Protein 3N5A (pdb70)

Solvent-accessible surface area: 7779 Å² total; per-residue (Å²): 140,53,2,31,0,24,0,12,0,20,9,37,41,96,60,58,26,1,74,0,36,0,36,76,4,88,100,6,84,40,49,44,195,70,38,38,0,25,0,21,0,44,0,42,7,26,55,131,116,131,160,82,65,94,62,121,5,82,46,66,176,194,50,47,79,0,101,17,94,40,72,19,59,3,117,5,50,54,143,87,14,170,57,6,32,0,36,0,9,0,12,0,112,27,195,170,75,218,53,40,65,0,0,65,5,90,0,9,50,182,40,21,123,41,41,19,142,1,0,107,43,0,48,76,122,54,132,78,85,11,48,76,76,12,86,1,135,90

B-factor: mean 17.53, std 11.9, range [2.66, 82.1]

GO terms:
  GO:0000149 SNARE binding (F, IDA)
  GO:0043025 neuronal cell body (C, IDA)
  GO:0043679 axon terminus (C, IDA)
  GO:0005546 phosphatidylinositol-4,5-bisphosphate binding (F, IDA)
  GO:0001786 phosphatidylserine binding (F, IDA)
  GO:0030425 dendrite (C, IDA)
  GO:0014059 regulation of dopamine secretion (P, IMP)
  GO:0017158 regulation of calcium ion-dependent exocytosis (P, IMP)
  GO:0032009 early phagosome (C, IDA)
  GO:0005516 calmodulin binding (F, IDA)
  GO:0042734 presynaptic membrane (C, IDA)
  GO:0005544 calcium-dependent phospholipid binding (F, IDA)
  GO:0005764 lysosome (C, IDA)
  GO:0005777 peroxisome (C, IDA)
  GO:1990926 short-term synaptic potentiation (P, IDA)
  GO:0090119 vesicle-mediated cholesterol transport (P, IDA)
  GO:0005765 lysosomal membrane (C, EXP)
  GO:0005778 peroxisomal membrane (C, EXP)
  GO:0036465 synaptic vesicle recycling (P, IMP)
  GO:0008021 synaptic vesicle (C, IMP)

Sequence (138 aa):
SRGELLLSLCYYNPSANSIIIIVNIIKARNLKAMMDIGGTSDPYVKVWWLMYKDKKRVEKKKTVTKKRNLNPIFNNESFAFDIPTEKLREETTIIITVMDKDKLSRRNDVIGKIYLSWKSGPGEVKHWKDDMIIARPRQQPVVAQQWHQLKA

Secondary structure (DSSP, 8-state):
---EEEEEEEEETTTTEEEEEEEEEESPPP-BTTTB--EEEEEEEEETTEEEEEEEPPPPSS-SS-EEEEEEEEE--GGGGGGEEEEEEEEE--SSSPPEEEEEEEESSSS-HHHHHHHHHHHHSTT--EEEEEE-B-

InterPro domains:
  IPR000008 C2 domain [PF00168] (151-257)
  IPR000008 C2 domain [PF00168] (283-386)
  IPR000008 C2 domain [PR00360] (167-179)
  IPR000008 C2 domain [PR00360] (194-207)
  IPR000008 C2 domain [PR00360] (219-227)
  IPR000008 C2 domain [PS50004] (135-255)
  IPR000008 C2 domain [PS50004] (266-399)
  IPR000008 C2 domain [SM00239] (151-254)
  IPR000008 C2 domain [SM00239] (282-396)
  IPR001565 Synaptotagmin [PR00399] (139-154)
  IPR001565 Synaptotagmin [PR00399] (285-298)
  IPR001565 Synaptotagmin [PR00399] (342-357)
  IPR001565 Synaptotagmin [PR00399] (362-372)
  IPR035892 C2 domain superfamily [G3DSA:2.60.40.150] (119-261)
  IPR035892 C2 domain superfamily [G3DSA:2.60.40.150] (262-403)
  IPR035892 C2 domain superfamily [SSF49562] (132-263)
  IPR035892 C2 domain superfamily [SSF49562] (267-401)
  IPR037732 Synaptotagmin 7, C2A domain [cd08386] (135-259)
  IPR037741 Synaptotagmin 7, C2B domain [cd08405] (267-402)

CATH classification: 2.60.40.150

Organism: Mus musculus (NCBI:txid10090)

Nearest PDB structures (foldseek):
  3n5a-assembly1_A  TM=1.007E+00  e=1.628E-27  Mus musculus
  6ank-assembly1_A  TM=1.001E+00  e=6.159E-25  Rattus norvegicus
  6tz3-assembly1_A  TM=9.796E-01  e=1.512E-19  Homo sapiens
  5vfg-assembly1_A  TM=9.851E-01  e=3.048E-19  Mus musculus
  1tjm-assembly1_A  TM=9.788E-01  e=2.328E-19  Rattus norvegicus

Foldseek 3Di:
DAWKWKWKWAAAQVQQKIKIWGFKIAQGAAPDPVGFFFKKKKKFKDQQNHTDDIDIFDTHPRDRIDGTRDMDMDRHHPVRQQRIKIKMWIWGDDDPDDIHTSFIDIAHCPDDDVRNVNNVVNVVDHRDMDMDMDDGHD

Structure (mmCIF, N/CA/C/O backbone):
data_3N5A
#
_entry.id   3N5A
#
_cell.length_a   35.598
_cell.length_b   44.892
_cell.length_c   87.383
_cell.angle_alpha   90.000
_cell.angle_beta   90.000
_cell.angle_gamma   90.000
#
_symmetry.space_group_name_H-M   'P 21 21 21'
#
loop_
_entity.id
_entity.type
_entity.pdbx_description
1 polymer Synaptotagmin-7
2 non-polymer 'CALCIUM ION'
3 water water
#
loop_
_atom_site.group_PDB
_atom_site.id
_atom_site.type_symbol
_atom_site.label_atom_id
_atom_site.label_alt_id
_atom_site.label_comp_id
_atom_site.label_asym_id
_atom_site.label_entity_id
_atom_site.label_seq_id
_atom_site.pdbx_PDB_ins_code
_atom_site.Cartn_x
_atom_site.Cartn_y
_atom_site.Cartn_z
_atom_site.occupancy
_atom_site.B_iso_or_equiv
_atom_site.auth_seq_id
_atom_site.auth_comp_id
_atom_site.auth_asym_id
_atom_site.auth_atom_id
_atom_site.pdbx_PDB_model_num
ATOM 1 N N . SER A 1 1 ? 0.499 18.831 8.045 1.00 45.53 266 SER A N 1
ATOM 2 C CA . SER A 1 1 ? 1.027 20.132 7.646 1.00 48.15 266 SER A CA 1
ATOM 3 C C . SER A 1 1 ? 2.554 20.208 7.833 1.00 34.86 266 SER A C 1
ATOM 4 O O . SER A 1 1 ? 3.060 20.430 8.934 1.00 33.82 266 SER A O 1
ATOM 11 N N . ARG A 1 2 ? 3.264 20.063 6.719 1.00 14.47 267 ARG A N 1
ATOM 12 C CA . ARG A 1 2 ? 4.713 19.817 6.683 1.00 13.04 267 ARG A CA 1
ATOM 13 C C . ARG A 1 2 ? 5.540 21.106 6.567 1.00 8.41 267 ARG A C 1
ATOM 14 O O . ARG A 1 2 ? 6.765 21.045 6.642 1.00 9.22 267 ARG A O 1
ATOM 35 N N . GLY A 1 3 ? 4.880 22.252 6.374 1.00 10.04 268 GLY A N 1
ATOM 36 C CA . GLY A 1 3 ? 5.570 23.511 6.134 1.00 8.77 268 GLY A CA 1
ATOM 37 C C . GLY A 1 3 ? 5.225 24.072 4.768 1.00 7.01 268 GLY A C 1
ATOM 38 O O . GLY A 1 3 ? 4.600 23.418 3.938 1.00 8.11 268 GLY A O 1
ATOM 42 N N . GLU A 1 4 ? 5.697 25.282 4.516 1.00 7.21 269 GLU A N 1
ATOM 43 C CA . GLU A 1 4 ? 5.532 25.923 3.217 1.00 7.05 269 GLU A CA 1
ATOM 44 C C . GLU A 1 4 ? 6.875 26.440 2.703 1.00 6.87 269 GLU A C 1
ATOM 45 O O . GLU A 1 4 ? 7.768 26.782 3.495 1.00 7.89 269 GLU A O 1
ATOM 57 N N . LEU A 1 5 ? 7.028 26.498 1.377 1.00 7.17 270 LEU A N 1
ATOM 58 C CA . LEU A 1 5 ? 8.250 26.975 0.736 1.00 5.64 270 LEU A CA 1
ATOM 59 C C . LEU A 1 5 ? 7.877 28.113 -0.220 1.00 6.30 270 LEU A C 1
ATOM 60 O O . LEU A 1 5 ? 6.932 27.971 -1.037 1.00 7.93 270 LEU A O 1
ATOM 76 N N . LEU A 1 6 ? 8.614 29.211 -0.134 1.00 6.34 271 LEU A N 1
ATOM 77 C CA . LEU A 1 6 ? 8.495 30.347 -1.029 1.00 6.38 271 LEU A CA 1
ATOM 78 C C . LEU A 1 6 ? 9.595 30.252 -2.084 1.00 6.24 271 LEU A C 1
ATOM 79 O O . LEU A 1 6 ? 10.783 30.116 -1.762 1.00 6.94 271 LEU A O 1
ATOM 95 N N . LEU A 1 7 ? 9.195 30.220 -3.336 1.00 6.63 272 LEU A N 1
ATOM 96 C CA . LEU A 1 7 ? 10.124 30.117 -4.452 1.00 6.15 272 LEU A CA 1
ATOM 97 C C . LEU A 1 7 ? 9.637 30.949 -5.623 1.00 8.08 272 LEU A C 1
ATOM 98 O O . LEU A 1 7 ? 8.422 31.223 -5.766 1.00 8.16 272 LEU A O 1
ATOM 114 N N . SER A 1 8 ? 10.568 31.404 -6.437 1.00 6.49 273 SER A N 1
ATOM 115 C CA . SER A 1 8 ? 10.189 32.110 -7.652 1.00 7.62 273 SER A CA 1
ATOM 116 C C . SER A 1 8 ? 10.662 31.356 -8.879 1.00 8.78 273 SER A C 1
ATOM 117 O O . SER A 1 8 ? 11.632 30.607 -8.830 1.00 8.05 273 SER A O 1
ATOM 125 N N . LEU A 1 9 ? 9.948 31.568 -9.973 1.00 8.80 274 LEU A N 1
ATOM 126 C CA . LEU A 1 9 ? 10.266 30.979 -11.274 1.00 8.37 274 LEU A CA 1
ATOM 127 C C . LEU A 1 9 ? 10.356 32.136 -12.261 1.00 9.72 274 LEU A C 1
ATOM 128 O O . LEU A 1 9 ? 9.524 33.042 -12.224 1.00 10.57 274 LEU A O 1
ATOM 144 N N . CYS A 1 10 ? 11.343 32.110 -13.145 1.00 9.10 275 CYS A N 1
ATOM 145 C CA . CYS A 1 10 ? 11.469 33.130 -14.181 1.00 10.49 275 CYS A CA 1
ATOM 146 C C . CYS A 1 10 ? 11.898 32.417 -15.454 1.00 9.86 275 CYS A C 1
ATOM 147 O O . CYS A 1 10 ? 12.999 31.897 -15.530 1.00 11.69 275 CYS A O 1
ATOM 155 N N A TYR A 1 11 ? 11.012 32.461 -16.434 0.49 8.02 276 TYR A N 1
ATOM 156 N N B TYR A 1 11 ? 11.004 32.296 -16.429 0.51 11.65 276 TYR A N 1
ATOM 157 C CA A TYR A 1 11 ? 11.183 31.766 -17.707 0.49 8.77 276 TYR A CA 1
ATOM 158 C CA B TYR A 1 11 ? 11.362 31.603 -17.680 0.51 8.79 276 TYR A CA 1
ATOM 159 C C A TYR A 1 11 ? 11.552 32.770 -18.785 0.49 9.68 276 TYR A C 1
ATOM 160 C C B TYR A 1 11 ? 11.504 32.591 -18.825 0.51 9.37 276 TYR A C 1
ATOM 161 O O A TYR A 1 11 ? 10.870 33.774 -18.954 0.49 10.90 276 TYR A O 1
ATOM 162 O O B TYR A 1 11 ? 10.612 33.390 -19.075 0.51 9.74 276 TYR A O 1
ATOM 197 N N . ASN A 1 12 ? 12.655 32.532 -19.486 1.00 10.27 277 ASN A N 1
ATOM 198 C CA . ASN A 1 12 ? 12.978 33.371 -20.642 1.00 10.51 277 ASN A CA 1
ATOM 199 C C . ASN A 1 12 ? 13.007 32.509 -21.901 1.00 11.75 277 ASN A C 1
ATOM 200 O O . ASN A 1 12 ? 13.949 31.759 -22.132 1.00 11.60 277 ASN A O 1
ATOM 212 N N . PRO A 1 13 ? 11.927 32.572 -22.695 1.00 12.39 278 PRO A N 1
ATOM 213 C CA . PRO A 1 13 ? 11.871 31.696 -23.868 1.00 14.09 278 PRO A CA 1
ATOM 214 C C . PRO A 1 13 ? 12.977 32.001 -24.886 1.00 14.71 278 PRO A C 1
ATOM 215 O O . PRO A 1 13 ? 13.438 31.086 -25.565 1.00 15.73 278 PRO A O 1
ATOM 226 N N . SER A 1 14 ? 13.401 33.256 -24.991 1.00 12.55 279 SER A N 1
ATOM 227 C CA . SER A 1 14 ? 14.417 33.589 -25.959 1.00 12.47 279 SER A CA 1
ATOM 228 C C . SER A 1 14 ? 15.752 32.886 -25.647 1.00 15.14 279 SER A C 1
ATOM 229 O O . SER A 1 14 ? 16.495 32.470 -26.557 1.00 16.70 279 SER A O 1
ATOM 237 N N . ALA A 1 15 ? 16.054 32.763 -24.352 1.00 13.22 280 ALA A N 1
ATOM 238 C CA . ALA A 1 15 ? 17.302 32.163 -23.872 1.00 13.60 280 ALA A CA 1
ATOM 239 C C . ALA A 1 15 ? 17.150 30.706 -23.501 1.00 13.29 280 ALA A C 1
ATOM 240 O O . ALA A 1 15 ? 18.116 30.067 -23.092 1.00 15.65 280 ALA A O 1
ATOM 247 N N . ASN A 1 16 ? 15.935 30.182 -23.630 1.00 12.99 281 ASN A N 1
ATOM 248 C CA . ASN A 1 16 ? 15.658 28.801 -23.268 1.00 12.85 281 ASN A CA 1
ATOM 249 C C . ASN A 1 16 ? 16.143 28.500 -21.853 1.00 13.77 281 ASN A C 1
ATOM 250 O O . ASN A 1 16 ? 16.866 27.515 -21.600 1.00 14.78 281 ASN A O 1
ATOM 261 N N . SER A 1 17 ? 15.738 29.351 -20.914 1.00 12.13 282 SER A N 1
ATOM 262 C CA . SER A 1 17 ? 16.224 29.204 -19.550 1.00 12.97 282 SER A CA 1
ATOM 263 C C . SER A 1 17 ? 15.153 29.476 -18.531 1.00 13.77 282 SER A C 1
ATOM 264 O O . SER A 1 17 ? 14.296 30.324 -18.714 1.00 14.90 282 SER A O 1
ATOM 272 N N A ILE A 1 18 ? 15.293 28.788 -17.416 0.53 10.25 283 ILE A N 1
ATOM 273 N N B ILE A 1 18 ? 15.115 28.659 -17.485 0.47 8.63 283 ILE A N 1
ATOM 274 C CA A ILE A 1 18 ? 14.508 29.090 -16.250 0.53 11.00 283 ILE A CA 1
ATOM 275 C CA B ILE A 1 18 ? 14.252 28.925 -16.330 0.47 11.12 283 ILE A CA 1
ATOM 276 C C A ILE A 1 18 ? 15.465 29.364 -15.101 0.53 12.32 283 ILE A C 1
ATOM 277 C C B ILE A 1 18 ? 15.121 29.085 -15.098 0.47 11.96 283 ILE A C 1
ATOM 278 O O A ILE A 1 18 ? 16.549 28.767 -14.997 0.53 11.49 283 ILE A O 1
ATOM 279 O O B ILE A 1 18 ? 15.934 28.212 -14.799 0.47 11.02 283 ILE A O 1
ATOM 310 N N A ILE A 1 19 ? 15.084 30.323 -14.276 0.53 10.29 284 ILE A N 1
ATOM 311 N N B ILE A 1 19 ? 14.946 30.201 -14.396 0.47 9.42 284 ILE A N 1
ATOM 312 C CA A ILE A 1 19 ? 15.740 30.532 -13.009 0.53 11.60 284 ILE A CA 1
ATOM 313 C CA B ILE A 1 19 ? 15.605 30.437 -13.118 0.47 9.48 284 ILE A CA 1
ATOM 314 C C A ILE A 1 19 ? 14.741 30.200 -11.918 0.53 11.14 284 ILE A C 1
ATOM 315 C C B ILE A 1 19 ? 14.656 30.094 -11.977 0.47 10.43 284 ILE A C 1
ATOM 316 O O A ILE A 1 19 ? 13.637 30.754 -11.866 0.53 10.53 284 ILE A O 1
ATOM 317 O O B ILE A 1 19 ? 13.518 30.572 -11.914 0.47 8.28 284 ILE A O 1
ATOM 348 N N . VAL A 1 20 ? 15.133 29.270 -11.058 1.00 9.38 285 VAL A N 1
ATOM 349 C CA . VAL A 1 20 ? 14.359 28.870 -9.883 1.00 8.48 285 VAL A CA 1
ATOM 350 C C . VAL A 1 20 ? 15.069 29.457 -8.679 1.00 8.22 285 VAL A C 1
ATOM 351 O O . VAL A 1 20 ? 16.247 29.132 -8.432 1.00 10.12 285 VAL A O 1
ATOM 365 N N . ASN A 1 21 ? 14.400 30.354 -7.948 1.00 7.80 286 ASN A N 1
ATOM 366 C CA . ASN A 1 21 ? 14.971 30.895 -6.714 1.00 9.75 286 ASN A CA 1
ATOM 367 C C . ASN A 1 21 ? 14.286 30.259 -5.534 1.00 8.18 286 ASN A C 1
ATOM 368 O O . ASN A 1 21 ? 13.073 30.374 -5.370 1.00 8.80 286 ASN A O 1
ATOM 379 N N . ILE A 1 22 ? 15.055 29.570 -4.703 1.00 7.14 287 ILE A N 1
ATOM 380 C CA . ILE A 1 22 ? 14.516 29.005 -3.471 1.00 6.04 287 ILE A CA 1
ATOM 381 C C . ILE A 1 22 ? 14.706 30.091 -2.419 1.00 7.88 287 ILE A C 1
ATOM 382 O O . ILE A 1 22 ? 15.833 30.375 -1.996 1.00 7.62 287 ILE A O 1
ATOM 398 N N . ILE A 1 23 ? 13.621 30.718 -1.997 1.00 6.77 288 ILE A N 1
ATOM 399 C CA . ILE A 1 23 ? 13.724 31.932 -1.188 1.00 6.64 288 ILE A CA 1
ATOM 400 C C . ILE A 1 23 ? 13.787 31.597 0.293 1.00 7.05 288 ILE A C 1
ATOM 401 O O . ILE A 1 23 ? 14.822 31.827 0.941 1.00 7.59 288 ILE A O 1
ATOM 417 N N . LYS A 1 24 ? 12.734 31.001 0.846 1.00 6.10 289 LYS A N 1
ATOM 418 C CA . LYS A 1 24 ? 12.695 30.702 2.291 1.00 6.25 289 LYS A CA 1
ATOM 419 C C . LYS A 1 24 ? 11.576 29.736 2.587 1.00 7.11 289 LYS A C 1
ATOM 420 O O . LYS A 1 24 ? 10.682 29.534 1.736 1.00 7.58 289 LYS A O 1
ATOM 439 N N . ALA A 1 25 ? 11.615 29.097 3.750 1.00 8.32 290 ALA A N 1
ATOM 440 C CA . ALA A 1 25 ? 10.504 28.238 4.154 1.00 7.22 290 ALA A CA 1
ATOM 441 C C . ALA A 1 25 ? 9.969 28.690 5.495 1.00 7.70 290 ALA A C 1
ATOM 442 O O . ALA A 1 25 ? 10.676 29.394 6.248 1.00 8.50 290 ALA A O 1
ATOM 449 N N . ARG A 1 26 ? 8.751 28.252 5.816 1.00 7.86 291 ARG A N 1
ATOM 450 C CA . ARG A 1 26 ? 8.154 28.532 7.120 1.00 7.17 291 ARG A CA 1
ATOM 451 C C . ARG A 1 26 ? 7.460 27.314 7.667 1.00 7.30 291 ARG A C 1
ATOM 452 O O . ARG A 1 26 ? 6.915 26.485 6.938 1.00 8.19 291 ARG A O 1
ATOM 473 N N . ASN A 1 27 ? 7.495 27.202 8.990 1.00 7.34 292 ASN A N 1
ATOM 474 C CA . ASN A 1 27 ? 6.743 26.195 9.724 1.00 7.75 292 ASN A CA 1
ATOM 475 C C . ASN A 1 27 ? 7.058 24.774 9.275 1.00 7.63 292 ASN A C 1
ATOM 476 O O . ASN A 1 27 ? 6.188 23.912 9.180 1.00 8.86 292 ASN A O 1
ATOM 487 N N . LEU A 1 28 ? 8.335 24.522 8.998 1.00 6.57 293 LEU A N 1
ATOM 488 C CA . LEU A 1 28 ? 8.737 23.168 8.603 1.00 6.49 293 LEU A CA 1
ATOM 489 C C . LEU A 1 28 ? 8.477 22.145 9.715 1.00 7.66 293 LEU A C 1
ATOM 490 O O . LEU A 1 28 ? 8.627 22.430 10.910 1.00 8.01 293 LEU A O 1
ATOM 506 N N . LYS A 1 29 ? 8.139 20.937 9.307 1.00 6.96 294 LYS A N 1
ATOM 507 C CA . LYS A 1 29 ? 8.058 19.844 10.247 1.00 8.06 294 LYS A CA 1
ATOM 508 C C . LYS A 1 29 ? 9.424 19.558 10.854 1.00 6.61 294 LYS A C 1
ATOM 509 O O . LYS A 1 29 ? 10.441 19.521 10.162 1.00 7.92 294 LYS A O 1
ATOM 528 N N . ALA A 1 30 ? 9.421 19.273 12.161 1.00 6.94 295 ALA A N 1
ATOM 529 C CA . ALA A 1 30 ? 10.605 18.824 12.890 1.00 7.52 295 ALA A CA 1
ATOM 530 C C . ALA A 1 30 ? 10.786 17.328 12.692 1.00 8.71 295 ALA A C 1
ATOM 531 O O . ALA A 1 30 ? 9.922 16.545 13.082 1.00 11.21 295 ALA A O 1
ATOM 538 N N A MET A 1 31 ? 11.930 16.969 12.109 0.51 8.45 296 MET A N 1
ATOM 539 N N B MET A 1 31 ? 11.913 16.934 12.137 0.49 8.25 296 MET A N 1
ATOM 540 C CA A MET A 1 31 ? 12.269 15.592 11.722 0.51 6.45 296 MET A CA 1
ATOM 541 C CA B MET A 1 31 ? 12.131 15.526 11.858 0.49 8.42 296 MET A CA 1
ATOM 542 C C A MET A 1 31 ? 13.464 15.067 12.519 0.51 8.33 296 MET A C 1
ATOM 543 C C B MET A 1 31 ? 13.352 15.001 12.599 0.49 11.42 296 MET A C 1
ATOM 544 O O A MET A 1 31 ? 14.049 14.040 12.160 0.51 10.08 296 MET A O 1
ATOM 545 O O B MET A 1 31 ? 13.824 13.909 12.301 0.49 10.51 296 MET A O 1
ATOM 572 N N . ASP A 1 32 ? 13.801 15.762 13.598 1.00 8.89 297 ASP A N 1
ATOM 573 C CA . ASP A 1 32 ? 14.796 15.293 14.586 1.00 9.52 297 ASP A CA 1
ATOM 574 C C . ASP A 1 32 ? 14.148 15.359 15.969 1.00 10.22 297 ASP A C 1
ATOM 575 O O . ASP A 1 32 ? 13.289 16.207 16.216 1.00 11.96 297 ASP A O 1
ATOM 585 N N . ILE A 1 33 ? 14.574 14.469 16.877 1.00 17.60 298 ILE A N 1
ATOM 586 C CA . ILE A 1 33 ? 13.861 14.303 18.164 1.00 13.71 298 ILE A CA 1
ATOM 587 C C . ILE A 1 33 ? 13.788 15.563 19.036 1.00 14.40 298 ILE A C 1
ATOM 588 O O . ILE A 1 33 ? 12.797 15.806 19.713 1.00 17.29 298 ILE A O 1
ATOM 604 N N . GLY A 1 34 ? 14.804 16.393 18.988 1.00 17.12 299 GLY A N 1
ATOM 605 C CA . GLY A 1 34 ? 14.760 17.590 19.800 1.00 15.52 299 GLY A CA 1
ATOM 606 C C . GLY A 1 34 ? 13.891 18.724 19.279 1.00 14.27 299 GLY A C 1
ATOM 607 O O . GLY A 1 34 ? 13.972 19.818 19.794 1.00 16.48 299 GLY A O 1
ATOM 611 N N . GLY A 1 35 ? 13.050 18.489 18.278 1.00 10.82 300 GLY A N 1
ATOM 612 C CA . GLY A 1 35 ? 12.147 19.531 17.816 1.00 11.09 300 GLY A CA 1
ATOM 613 C C . GLY A 1 35 ? 12.679 20.455 16.748 1.00 8.81 300 GLY A C 1
ATOM 614 O O . GLY A 1 35 ? 12.183 21.569 16.607 1.00 11.14 300 GLY A O 1
ATOM 618 N N . THR A 1 36 ? 13.665 19.994 15.988 1.00 8.83 301 THR A N 1
ATOM 619 C CA . THR A 1 36 ? 14.172 20.777 14.877 1.00 9.37 301 THR A CA 1
ATOM 620 C C . THR A 1 36 ? 14.375 19.876 13.651 1.00 8.10 301 THR A C 1
ATOM 621 O O . THR A 1 36 ? 14.114 18.682 13.685 1.00 8.85 301 THR A O 1
ATOM 632 N N . SER A 1 37 ? 14.818 20.515 12.568 1.00 7.33 302 SER A N 1
ATOM 633 C CA . SER A 1 37 ? 15.272 19.866 11.341 1.00 6.92 302 SER A CA 1
ATOM 634 C C . SER A 1 37 ? 16.494 20.614 10.838 1.00 7.32 302 SER A C 1
ATOM 635 O O . SER A 1 37 ? 16.727 21.754 11.256 1.00 7.65 302 SER A O 1
ATOM 643 N N . ASP A 1 38 ? 17.236 20.020 9.915 1.00 7.50 303 ASP A N 1
ATOM 644 C CA . ASP A 1 38 ? 18.386 20.662 9.294 1.00 7.55 303 ASP A CA 1
ATOM 645 C C . ASP A 1 38 ? 18.118 20.723 7.801 1.00 7.11 303 ASP A C 1
ATOM 646 O O . ASP A 1 38 ? 18.577 19.878 7.037 1.00 7.27 303 ASP A O 1
ATOM 655 N N . PRO A 1 39 ? 17.341 21.732 7.370 1.00 6.86 304 PRO A N 1
ATOM 656 C CA . PRO A 1 39 ? 16.790 21.665 6.018 1.00 6.91 304 PRO A CA 1
ATOM 657 C C . PRO A 1 39 ? 17.757 22.080 4.914 1.00 7.69 304 PRO A C 1
ATOM 658 O O . PRO A 1 39 ? 18.553 23.020 5.054 1.00 7.56 304 PRO A O 1
ATOM 669 N N . TYR A 1 40 ? 17.652 21.374 3.798 1.00 6.92 305 TYR A N 1
ATOM 670 C CA . TYR A 1 40 ? 18.182 21.820 2.514 1.00 6.93 305 TYR A CA 1
ATOM 671 C C . TYR A 1 40 ? 17.113 21.502 1.474 1.00 6.83 305 TYR A C 1
ATOM 672 O O . TYR A 1 40 ? 16.169 20.754 1.721 1.00 8.03 305 TYR A O 1
ATOM 690 N N . VAL A 1 41 ? 17.230 22.138 0.319 1.00 6.77 306 VAL A N 1
ATOM 691 C CA . VAL A 1 41 ? 16.237 21.985 -0.726 1.00 6.68 306 VAL A CA 1
ATOM 692 C C . VAL A 1 41 ? 16.906 21.507 -1.996 1.00 8.45 306 VAL A C 1
ATOM 693 O O . VAL A 1 41 ? 17.900 22.087 -2.443 1.00 8.97 306 VAL A O 1
ATOM 706 N N . LYS A 1 42 ? 16.379 20.426 -2.570 1.00 7.53 307 LYS A N 1
ATOM 707 C CA . LYS A 1 42 ? 16.860 19.953 -3.867 1.00 7.86 307 LYS A CA 1
ATOM 708 C C . LYS A 1 42 ? 15.852 20.259 -4.933 1.00 7.20 307 LYS A C 1
ATOM 709 O O . LYS A 1 42 ? 14.637 20.289 -4.699 1.00 8.19 307 LYS A O 1
ATOM 728 N N . VAL A 1 43 ? 16.381 20.559 -6.109 1.00 6.98 308 VAL A N 1
ATOM 729 C CA . VAL A 1 43 ? 15.580 20.953 -7.256 1.00 6.84 308 VAL A CA 1
ATOM 730 C C . VAL A 1 43 ? 15.966 20.037 -8.410 1.00 8.76 308 VAL A C 1
ATOM 731 O O . VAL A 1 43 ? 17.106 20.064 -8.861 1.00 9.13 308 VAL A O 1
ATOM 744 N N A TRP A 1 44 ? 15.030 19.209 -8.868 0.54 8.36 309 TRP A N 1
ATOM 745 N N B TRP A 1 44 ? 15.009 19.238 -8.868 0.46 8.46 309 TRP A N 1
ATOM 746 C CA A TRP A 1 44 ? 15.260 18.294 -9.983 0.54 8.58 309 TRP A CA 1
ATOM 747 C CA B TRP A 1 44 ? 15.207 18.326 -9.980 0.46 8.51 309 TRP A CA 1
ATOM 748 C C A TRP A 1 44 ? 14.469 18.727 -11.210 0.54 9.15 309 TRP A C 1
ATOM 749 C C B TRP A 1 44 ? 14.463 18.819 -11.208 0.46 8.65 309 TRP A C 1
ATOM 750 O O A TRP A 1 44 ? 13.243 18.873 -11.159 0.54 10.00 309 TRP A O 1
ATOM 751 O O B TRP A 1 44 ? 13.268 19.105 -11.160 0.46 10.01 309 TRP A O 1
ATOM 792 N N . LEU A 1 45 ? 15.172 18.909 -12.322 1.00 8.39 310 LEU A N 1
ATOM 793 C CA . LEU A 1 45 ? 14.539 19.139 -13.602 1.00 9.88 310 LEU A CA 1
ATOM 794 C C . LEU A 1 45 ? 14.290 17.791 -14.239 1.00 10.41 310 LEU A C 1
ATOM 795 O O . LEU A 1 45 ? 15.231 16.994 -14.409 1.00 10.41 310 LEU A O 1
ATOM 812 N N . MET A 1 46 ? 13.039 17.537 -14.617 1.00 8.25 311 MET A N 1
ATOM 813 C CA . MET A 1 46 ? 12.625 16.331 -15.316 1.00 9.69 311 MET A CA 1
ATOM 814 C C . MET A 1 46 ? 12.195 16.656 -16.727 1.00 11.41 311 MET A C 1
ATOM 815 O O . MET A 1 46 ? 11.636 17.730 -16.995 1.00 11.50 311 MET A O 1
ATOM 829 N N . TYR A 1 47 ? 12.452 15.720 -17.635 1.00 9.72 312 TYR A N 1
ATOM 830 C CA . TYR A 1 47 ? 11.872 15.766 -18.977 1.00 12.49 312 TYR A CA 1
ATOM 831 C C . TYR A 1 47 ? 11.188 14.422 -19.151 1.00 12.77 312 TYR A C 1
ATOM 832 O O . TYR A 1 47 ? 11.833 13.383 -19.085 1.00 13.07 312 TYR A O 1
ATOM 850 N N . LYS A 1 48 ? 9.883 14.439 -19.400 1.00 12.60 313 LYS A N 1
ATOM 851 C CA . LYS A 1 48 ? 9.069 13.230 -19.337 1.00 13.25 313 LYS A CA 1
ATOM 852 C C . LYS A 1 48 ? 9.393 12.538 -18.004 1.00 12.55 313 LYS A C 1
ATOM 853 O O . LYS A 1 48 ? 9.393 13.212 -16.945 1.00 13.31 313 LYS A O 1
ATOM 872 N N . ASP A 1 49 ? 9.684 11.236 -18.007 1.00 13.42 314 ASP A N 1
ATOM 873 C CA . ASP A 1 49 ? 10.034 10.544 -16.778 1.00 15.86 314 ASP A CA 1
ATOM 874 C C . ASP A 1 49 ? 11.540 10.520 -16.488 1.00 17.25 314 ASP A C 1
ATOM 875 O O . ASP A 1 49 ? 11.990 9.799 -15.608 1.00 22.83 314 ASP A O 1
ATOM 884 N N A LYS A 1 50 ? 12.310 11.282 -17.254 0.64 14.40 315 LYS A N 1
ATOM 885 N N B LYS A 1 50 ? 12.312 11.298 -17.235 0.36 16.04 315 LYS A N 1
ATOM 886 C CA A LYS A 1 50 ? 13.765 11.290 -17.116 0.64 17.71 315 LYS A CA 1
ATOM 887 C CA B LYS A 1 50 ? 13.767 11.282 -17.106 0.36 18.64 315 LYS A CA 1
ATOM 888 C C A LYS A 1 50 ? 14.261 12.412 -16.202 0.64 18.77 315 LYS A C 1
ATOM 889 C C B LYS A 1 50 ? 14.299 12.422 -16.238 0.36 18.26 315 LYS A C 1
ATOM 890 O O A LYS A 1 50 ? 13.755 13.528 -16.249 0.64 12.96 315 LYS A O 1
ATOM 891 O O B LYS A 1 50 ? 13.858 13.560 -16.353 0.36 13.98 315 LYS A O 1
ATOM 928 N N . ARG A 1 51 ? 15.254 12.116 -15.368 1.00 18.41 316 ARG A N 1
ATOM 929 C CA . ARG A 1 51 ? 15.970 13.162 -14.656 1.00 15.10 316 ARG A CA 1
ATOM 930 C C . ARG A 1 51 ? 16.971 13.801 -15.598 1.00 19.90 316 ARG A C 1
ATOM 931 O O . ARG A 1 51 ? 17.697 13.132 -16.334 1.00 23.23 316 ARG A O 1
ATOM 953 N N . VAL A 1 52 ? 16.988 15.111 -15.602 1.00 12.76 317 VAL A N 1
ATOM 954 C CA . VAL A 1 52 ? 17.894 15.882 -16.461 1.00 15.71 317 VAL A CA 1
ATOM 955 C C . VAL A 1 52 ? 19.009 16.485 -15.635 1.00 14.49 317 VAL A C 1
ATOM 956 O O . VAL A 1 52 ? 20.189 16.369 -15.9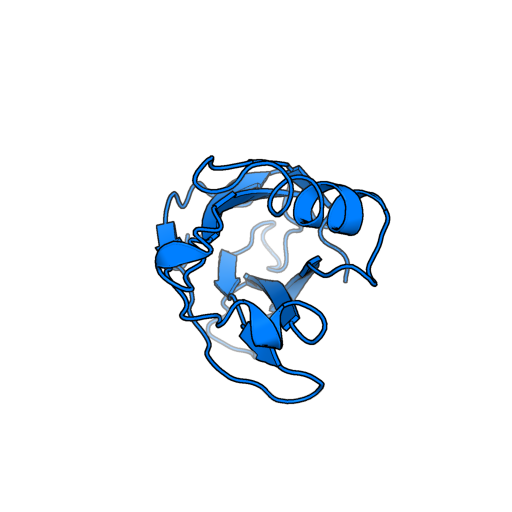86 1.00 15.26 317 VAL A O 1
ATOM 969 N N . GLU A 1 53 ? 18.647 17.151 -14.551 1.00 12.67 318 GLU A N 1
ATOM 970 C CA . GLU A 1 53 ? 19.639 17.886 -13.778 1.00 14.72 318 GLU A CA 1
ATOM 971 C C . GLU A 1 53 ? 19.139 18.107 -12.372 1.00 12.01 318 GLU A C 1
ATOM 972 O O . GLU A 1 53 ? 17.943 18.294 -12.170 1.00 14.68 318 GLU A O 1
ATOM 984 N N . LYS A 1 54 ? 20.072 18.141 -11.436 1.00 13.40 319 LYS A N 1
ATOM 985 C CA . LYS A 1 54 ? 19.773 18.347 -10.031 1.00 13.49 319 LYS A CA 1
ATOM 986 C C . LYS A 1 54 ? 20.614 19.465 -9.461 1.00 14.92 319 LYS A C 1
ATOM 987 O O . LYS A 1 54 ? 21.827 19.531 -9.711 1.00 16.00 319 LYS A O 1
ATOM 1006 N N . LYS A 1 55 ? 20.000 20.315 -8.636 1.00 11.56 320 LYS A N 1
ATOM 1007 C CA . LYS A 1 55 ? 20.743 21.325 -7.908 1.00 13.41 320 LYS A CA 1
ATOM 1008 C C . LYS A 1 55 ? 20.246 21.335 -6.468 1.00 12.25 320 LYS A C 1
ATOM 1009 O O . LYS A 1 55 ? 19.176 20.804 -6.166 1.00 12.56 320 LYS A O 1
ATOM 1028 N N . LYS A 1 56 ? 21.040 21.863 -5.542 1.00 11.41 321 LYS A N 1
ATOM 1029 C CA . LYS A 1 56 ? 20.568 21.902 -4.175 1.00 10.51 321 LYS A CA 1
ATOM 1030 C C . LYS A 1 56 ? 21.169 23.066 -3.431 1.00 8.90 321 LYS A C 1
ATOM 1031 O O . LYS A 1 56 ? 22.253 23.556 -3.765 1.00 11.86 321 LYS A O 1
ATOM 1050 N N . THR A 1 57 ? 20.434 23.521 -2.426 1.00 9.06 322 THR A N 1
ATOM 1051 C CA . THR A 1 57 ? 20.889 24.570 -1.548 1.00 8.93 322 THR A CA 1
ATOM 1052 C C . THR A 1 57 ? 21.862 24.057 -0.501 1.00 9.09 322 THR A C 1
ATOM 1053 O O . THR A 1 57 ? 22.072 22.844 -0.347 1.00 9.91 322 THR A O 1
ATOM 1064 N N . VAL A 1 58 ? 22.422 24.990 0.253 1.00 9.46 323 VAL A N 1
ATOM 1065 C CA . VAL A 1 58 ? 23.120 24.653 1.470 1.00 9.62 323 VAL A CA 1
ATOM 1066 C C . VAL A 1 58 ? 22.138 24.094 2.504 1.00 8.33 323 VAL A C 1
ATOM 1067 O O . VAL A 1 58 ? 20.937 24.215 2.357 1.00 8.69 323 VAL A O 1
ATOM 1080 N N . THR A 1 5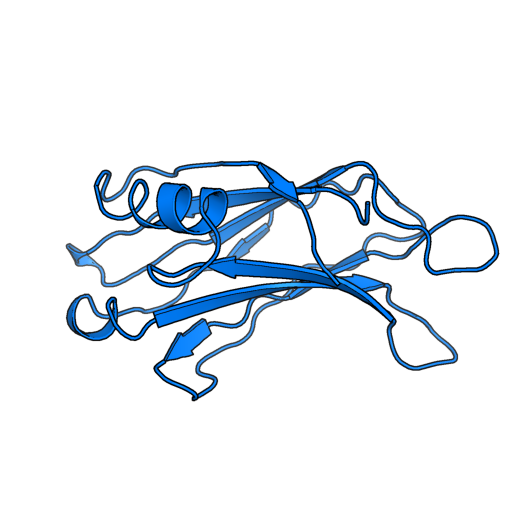9 ? 22.692 23.499 3.548 1.00 9.50 324 THR A N 1
ATOM 1081 C CA . THR A 1 59 ? 21.916 23.038 4.694 1.00 8.75 324 THR A CA 1
ATOM 1082 C C . THR A 1 59 ? 21.941 24.091 5.793 1.00 8.45 324 THR A C 1
ATOM 1083 O O . THR A 1 59 ? 23.027 24.573 6.174 1.00 11.36 324 THR A O 1
ATOM 1094 N N . LYS A 1 60 ? 20.768 24.401 6.349 1.00 8.40 325 LYS A N 1
ATOM 1095 C CA . LYS A 1 60 ? 20.651 25.263 7.521 1.00 9.62 325 LYS A CA 1
ATOM 1096 C C . LYS A 1 60 ? 20.502 24.365 8.742 1.00 11.44 325 LYS A C 1
ATOM 1097 O O . LYS A 1 60 ? 19.698 23.439 8.749 1.00 17.50 325 LYS A O 1
ATOM 1116 N N . LYS A 1 61 ? 21.298 24.575 9.763 1.00 9.20 326 LYS A N 1
ATOM 1117 C CA . LYS A 1 61 ? 21.215 23.720 10.933 1.00 10.26 326 LYS A CA 1
ATOM 1118 C C . LYS A 1 61 ? 20.133 24.167 11.913 1.00 11.16 326 LYS A C 1
ATOM 1119 O O . LYS A 1 61 ? 20.011 25.359 12.202 1.00 10.28 326 LYS A O 1
ATOM 1138 N N . ARG A 1 62 ? 19.370 23.188 12.406 1.00 8.98 327 ARG A N 1
ATOM 1139 C CA . ARG A 1 62 ? 18.388 23.364 13.489 1.00 10.12 327 ARG A CA 1
ATOM 1140 C C . ARG A 1 62 ? 17.505 24.566 13.215 1.00 9.54 327 ARG A C 1
ATOM 1141 O O . ARG A 1 62 ? 17.471 25.505 14.006 1.00 10.29 327 ARG A O 1
ATOM 1162 N N . ASN A 1 63 ? 16.792 24.534 12.098 1.00 7.92 328 ASN A N 1
ATOM 1163 C CA . ASN A 1 63 ? 16.032 25.703 11.650 1.00 8.26 328 ASN A CA 1
ATOM 1164 C C . ASN A 1 63 ? 14.741 25.255 10.953 1.00 9.24 328 ASN A C 1
ATOM 1165 O O . ASN A 1 63 ? 14.783 24.600 9.895 1.00 10.17 328 ASN A O 1
ATOM 1176 N N . LEU A 1 64 ? 13.598 25.621 11.532 1.00 7.91 329 LEU A N 1
ATOM 1177 C CA . LEU A 1 64 ? 12.314 25.292 10.942 1.00 6.61 329 LEU A CA 1
ATOM 1178 C C . LEU A 1 64 ? 11.765 26.426 10.062 1.00 8.39 329 LEU A C 1
ATOM 1179 O O . LEU A 1 64 ? 10.710 26.281 9.471 1.00 7.76 329 LEU A O 1
ATOM 1195 N N . ASN A 1 65 ? 12.504 27.543 9.965 1.00 7.02 330 ASN A N 1
ATOM 1196 C CA . ASN A 1 65 ? 12.099 28.698 9.156 1.00 7.07 330 ASN A CA 1
ATOM 1197 C C . ASN A 1 65 ? 13.297 29.234 8.395 1.00 7.72 330 ASN A C 1
ATOM 1198 O O . ASN A 1 65 ? 13.645 30.426 8.513 1.00 8.89 330 ASN A O 1
ATOM 1209 N N . PRO A 1 66 ? 13.952 28.363 7.619 1.00 7.33 331 PRO A N 1
ATOM 1210 C CA . PRO A 1 66 ? 15.180 28.780 6.967 1.00 6.51 331 PRO A CA 1
ATOM 1211 C C . PRO A 1 66 ? 15.003 29.807 5.861 1.00 7.78 331 PRO A C 1
ATOM 1212 O O . PRO A 1 66 ? 14.037 29.766 5.116 1.00 8.14 331 PRO A O 1
ATOM 1223 N N . ILE A 1 67 ? 15.994 30.681 5.725 1.00 7.23 332 ILE A N 1
ATOM 1224 C CA . ILE A 1 67 ? 16.038 31.627 4.621 1.00 6.73 332 ILE A CA 1
ATOM 1225 C C . ILE A 1 67 ? 17.253 31.264 3.770 1.00 8.24 332 ILE A C 1
ATOM 1226 O O . ILE A 1 67 ? 18.381 31.212 4.255 1.00 10.27 332 ILE A O 1
ATOM 1242 N N . PHE A 1 68 ? 17.003 30.935 2.511 1.00 7.38 333 PHE A N 1
ATOM 1243 C CA . PHE A 1 68 ? 18.047 30.493 1.581 1.00 6.88 333 PHE A CA 1
ATOM 1244 C C . PHE A 1 68 ? 18.442 31.605 0.594 1.00 9.68 333 PHE A C 1
ATOM 1245 O O . PHE A 1 68 ? 19.595 32.023 0.571 1.00 11.57 333 PHE A O 1
ATOM 1262 N N A ASN A 1 69 ? 17.509 32.051 -0.243 0.50 7.45 334 ASN A N 1
ATOM 1263 N N B ASN A 1 69 ? 17.484 32.032 -0.224 0.50 8.50 334 ASN A N 1
ATOM 1264 C CA A ASN A 1 69 ? 17.794 33.037 -1.288 0.50 8.47 334 ASN A CA 1
ATOM 1265 C CA B ASN A 1 69 ? 17.699 32.983 -1.313 0.50 8.07 334 ASN A CA 1
ATOM 1266 C C A ASN A 1 69 ? 18.815 32.538 -2.302 0.50 9.42 334 ASN A C 1
ATOM 1267 C C B ASN A 1 69 ? 18.807 32.529 -2.260 0.50 8.41 334 ASN A C 1
ATOM 1268 O O A ASN A 1 69 ? 19.698 33.291 -2.737 0.50 8.55 334 ASN A O 1
ATOM 1269 O O B ASN A 1 69 ? 19.725 33.293 -2.603 0.50 9.96 334 ASN A O 1
ATOM 1290 N N . GLU A 1 70 ? 18.723 31.265 -2.670 1.00 7.89 335 GLU A N 1
ATOM 1291 C CA . GLU A 1 70 ? 19.638 30.678 -3.633 1.00 9.19 335 GLU A CA 1
ATOM 1292 C C . GLU A 1 70 ? 18.973 30.534 -4.986 1.00 10.54 335 GLU A C 1
ATOM 1293 O O . GLU A 1 70 ? 17.800 30.183 -5.081 1.00 12.12 335 GLU A O 1
ATOM 1306 N N . SER A 1 71 ? 19.720 30.845 -6.033 1.00 9.12 336 SER A N 1
ATOM 1307 C CA . SER A 1 71 ? 19.184 30.938 -7.376 1.00 11.51 336 SER A CA 1
ATOM 1308 C C . SER A 1 71 ? 19.848 29.880 -8.256 1.00 10.35 336 SER A C 1
ATOM 1309 O O . SER A 1 71 ? 21.080 29.732 -8.227 1.00 13.55 336 SER A O 1
ATOM 1317 N N . PHE A 1 72 ? 19.039 29.146 -9.012 1.00 9.88 337 PHE A N 1
ATOM 1318 C CA . PHE A 1 72 ? 19.513 28.042 -9.861 1.00 9.23 337 PHE A CA 1
ATOM 1319 C C . PHE A 1 72 ? 19.025 28.215 -11.280 1.00 10.00 337 PHE A C 1
ATOM 1320 O O . PHE A 1 72 ? 17.846 28.376 -11.504 1.00 12.71 337 PHE A O 1
ATOM 1337 N N . ALA A 1 73 ? 19.919 28.145 -12.254 1.00 10.30 338 ALA A N 1
ATOM 1338 C CA . ALA A 1 73 ? 19.525 28.269 -13.660 1.00 10.80 338 ALA A CA 1
ATOM 1339 C C . ALA A 1 73 ? 19.500 26.907 -14.340 1.00 10.62 338 ALA A C 1
ATOM 1340 O O . ALA A 1 73 ? 20.390 26.073 -14.097 1.00 13.50 338 ALA A O 1
ATOM 1347 N N . PHE A 1 74 ? 18.496 26.694 -15.192 1.00 9.47 339 PHE A N 1
ATOM 1348 C CA . PHE A 1 74 ? 18.375 25.462 -15.941 1.00 11.19 339 PHE A CA 1
ATOM 1349 C C . PHE A 1 74 ? 18.139 25.790 -17.399 1.00 11.38 339 PHE A C 1
ATOM 1350 O O . PHE A 1 74 ? 17.379 26.705 -17.731 1.00 13.56 339 PHE A O 1
ATOM 1367 N N . ASP A 1 75 ? 18.759 25.016 -18.280 1.00 14.69 340 ASP A N 1
ATOM 1368 C CA . ASP A 1 75 ? 18.439 25.085 -19.699 1.00 15.72 340 ASP A CA 1
ATOM 1369 C C . ASP A 1 75 ? 17.156 24.313 -19.963 1.00 17.71 340 ASP A C 1
ATOM 1370 O O . ASP A 1 75 ? 17.072 23.144 -19.605 1.00 17.86 340 ASP A O 1
ATOM 1379 N N . ILE A 1 76 ? 16.154 24.975 -20.550 1.00 12.66 341 ILE A N 1
ATOM 1380 C CA . ILE A 1 76 ? 14.896 24.347 -20.936 1.00 11.89 341 ILE A CA 1
ATOM 1381 C C . ILE A 1 76 ? 14.468 24.917 -22.275 1.00 12.71 341 ILE A C 1
ATOM 1382 O O . ILE A 1 76 ? 13.968 26.034 -22.346 1.00 14.80 341 ILE A O 1
ATOM 1398 N N . PRO A 1 77 ? 14.686 24.161 -23.354 1.00 13.36 342 PRO A N 1
ATOM 1399 C CA . PRO A 1 77 ? 14.178 24.606 -24.652 1.00 14.37 342 PRO A CA 1
ATOM 1400 C C . PRO A 1 77 ? 12.673 24.801 -24.602 1.00 11.81 342 PRO A C 1
ATOM 1401 O O . PRO A 1 77 ? 11.973 24.006 -24.013 1.00 11.86 342 PRO A O 1
ATOM 1412 N N . THR A 1 78 ? 12.168 25.822 -25.281 1.00 13.84 343 THR A N 1
ATOM 1413 C CA . THR A 1 78 ? 10.737 26.081 -25.296 1.00 11.52 343 THR A CA 1
ATOM 1414 C C . THR A 1 78 ? 9.973 24.838 -25.767 1.00 10.60 343 THR A C 1
ATOM 1415 O O . THR A 1 78 ? 8.874 24.547 -25.280 1.00 11.63 343 THR A O 1
ATOM 1426 N N . GLU A 1 79 ? 10.585 24.093 -26.691 1.00 10.44 344 GLU A N 1
ATOM 1427 C CA . GLU A 1 79 ? 9.966 22.909 -27.287 1.00 11.15 344 GLU A CA 1
ATOM 1428 C C . GLU A 1 79 ? 9.803 21.759 -26.288 1.00 12.16 344 GLU A C 1
ATOM 1429 O O . GLU A 1 79 ? 9.074 20.797 -26.564 1.00 14.20 344 GLU A O 1
ATOM 1441 N N . LYS A 1 80 ? 10.444 21.863 -25.127 1.00 11.24 345 LYS A N 1
ATOM 1442 C CA . LYS A 1 80 ? 10.365 20.819 -24.098 1.00 12.01 345 LYS A CA 1
ATOM 1443 C C . LYS A 1 80 ? 9.521 21.240 -22.897 1.00 12.01 345 LYS A C 1
ATOM 1444 O O . LYS A 1 80 ? 9.370 20.460 -21.959 1.00 14.02 345 LYS A O 1
ATOM 1463 N N . LEU A 1 81 ? 8.919 22.420 -22.931 1.00 13.90 346 LEU A N 1
ATOM 1464 C CA . LEU A 1 81 ? 8.085 22.879 -21.801 1.00 12.63 346 LEU A CA 1
ATOM 1465 C C . LEU A 1 81 ? 6.939 21.937 -21.416 1.00 15.73 346 LEU A C 1
ATOM 1466 O O . LEU A 1 81 ? 6.700 21.716 -20.237 1.00 14.66 346 LEU A O 1
ATOM 1482 N N . ARG A 1 82 ? 6.177 21.432 -22.388 1.00 14.34 347 ARG A N 1
ATOM 1483 C CA . ARG A 1 82 ? 5.015 20.593 -22.092 1.00 18.27 347 ARG A CA 1
ATOM 1484 C C . ARG A 1 82 ? 5.361 19.269 -21.435 1.00 20.09 347 ARG A C 1
ATOM 1485 O O . ARG A 1 82 ? 4.496 18.597 -20.891 1.00 23.78 347 ARG A O 1
ATOM 1506 N N A GLU A 1 83 ? 6.632 18.908 -21.518 0.51 14.18 348 GLU A N 1
ATOM 1507 N N B GLU A 1 83 ? 6.617 18.862 -21.514 0.49 13.49 348 GLU A N 1
ATOM 1508 C CA A GLU A 1 83 ? 7.106 17.653 -20.989 0.51 16.16 348 GLU A CA 1
ATOM 1509 C CA B GLU A 1 83 ? 7.007 17.613 -20.900 0.49 16.28 348 GLU A CA 1
ATOM 1510 C C A GLU A 1 83 ?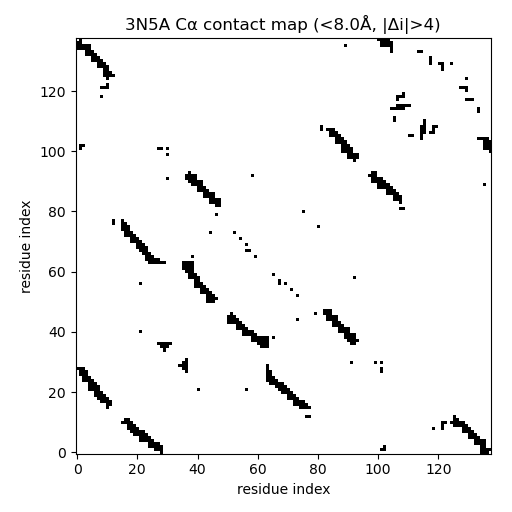 7.963 17.867 -19.745 0.51 9.63 348 GLU A C 1
ATOM 1511 C C B GLU A 1 83 ? 7.925 17.854 -19.704 0.49 9.58 348 GLU A C 1
ATOM 1512 O O A GLU A 1 83 ? 8.544 16.924 -19.218 0.51 12.50 348 GLU A O 1
ATOM 1513 O O B GLU A 1 83 ? 8.517 16.918 -19.176 0.49 11.55 348 GLU A O 1
ATOM 1536 N N . THR A 1 84 ? 8.027 19.113 -19.269 1.00 10.25 349 THR A N 1
ATOM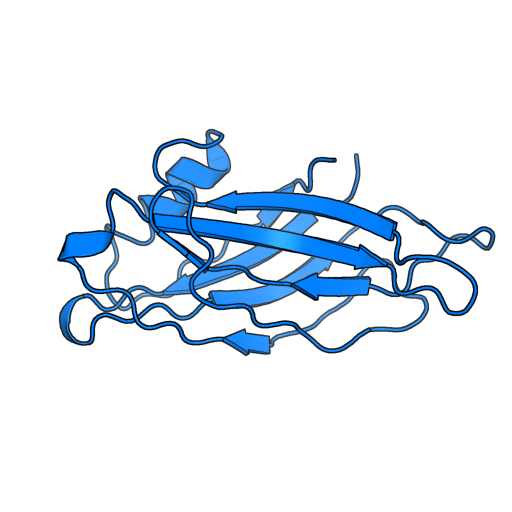 1537 C CA . THR A 1 84 ? 8.879 19.481 -18.129 1.00 8.67 349 THR A CA 1
ATOM 1538 C C . THR A 1 84 ? 8.167 19.411 -16.814 1.00 7.96 349 THR A C 1
ATOM 1539 O O . THR A 1 84 ? 7.025 19.837 -16.710 1.00 11.26 349 THR A O 1
ATOM 1551 N N . THR A 1 85 ? 8.840 18.847 -15.816 1.00 8.12 350 THR A N 1
ATOM 1552 C CA . THR A 1 85 ? 8.372 18.956 -14.434 1.00 7.46 350 THR A CA 1
ATOM 1553 C C . THR A 1 85 ? 9.559 19.439 -13.615 1.00 7.28 350 THR A C 1
ATOM 1554 O O . THR A 1 85 ? 10.689 18.967 -13.837 1.00 8.75 350 THR A O 1
ATOM 1565 N N . ILE A 1 86 ? 9.342 20.349 -12.672 1.00 7.54 351 ILE A N 1
ATOM 1566 C CA . ILE A 1 86 ? 10.396 20.694 -11.722 1.00 7.46 351 ILE A CA 1
ATOM 1567 C C . ILE A 1 86 ? 9.928 20.148 -10.395 1.00 7.31 351 ILE A C 1
ATOM 1568 O O . ILE A 1 86 ? 8.841 20.483 -9.902 1.00 9.21 351 ILE A O 1
ATOM 1584 N N . ILE A 1 87 ? 10.728 19.264 -9.804 1.00 8.02 352 ILE A N 1
ATOM 1585 C CA . ILE A 1 87 ? 10.357 18.644 -8.530 1.00 7.47 352 ILE A CA 1
ATOM 1586 C C . ILE A 1 87 ? 11.262 19.248 -7.453 1.00 7.72 352 ILE A C 1
ATOM 1587 O O . ILE A 1 87 ? 12.498 19.146 -7.516 1.00 8.88 352 ILE A O 1
ATOM 1603 N N . ILE A 1 88 ? 10.662 19.865 -6.441 1.00 7.04 353 ILE A N 1
ATOM 1604 C CA . ILE A 1 88 ? 11.391 20.529 -5.384 1.00 6.96 353 ILE A CA 1
ATOM 1605 C C . ILE A 1 88 ? 11.119 19.778 -4.085 1.00 8.21 353 ILE A C 1
ATOM 1606 O O . ILE A 1 88 ? 9.969 19.577 -3.706 1.00 9.77 353 ILE A O 1
ATOM 1622 N N . THR A 1 89 ? 12.177 19.307 -3.443 1.00 7.21 354 THR A N 1
ATOM 1623 C CA . THR A 1 89 ? 12.056 18.511 -2.235 1.00 7.00 354 THR A CA 1
ATOM 1624 C C . THR A 1 89 ? 12.842 19.160 -1.119 1.00 7.76 354 THR A C 1
ATOM 1625 O O . THR A 1 89 ? 14.046 19.409 -1.226 1.00 8.32 354 THR A O 1
ATOM 1636 N N . VAL A 1 90 ? 12.150 19.439 -0.012 1.00 7.52 355 VAL A N 1
ATOM 1637 C CA . VAL A 1 90 ? 12.796 19.906 1.197 1.00 6.58 355 VAL A CA 1
ATOM 1638 C C . VAL A 1 90 ? 13.142 18.683 2.036 1.00 6.70 355 VAL A C 1
ATOM 1639 O O . VAL A 1 90 ? 12.282 17.870 2.352 1.00 7.38 355 VAL A O 1
ATOM 1652 N N . MET A 1 91 ? 14.423 18.596 2.386 1.00 6.89 356 MET A N 1
ATOM 1653 C CA . MET A 1 91 ? 15.031 17.490 3.096 1.00 7.06 356 MET A CA 1
ATOM 1654 C C . MET A 1 91 ? 15.534 17.935 4.454 1.00 6.94 356 MET A C 1
ATOM 1655 O O . MET A 1 91 ? 15.799 19.126 4.645 1.00 8.28 356 MET A O 1
ATOM 1669 N N . ASP A 1 92 ? 15.688 16.972 5.358 1.00 8.27 357 ASP A N 1
ATOM 1670 C CA . ASP A 1 92 ? 16.323 17.164 6.650 1.00 8.62 357 ASP A CA 1
ATOM 1671 C C . ASP A 1 92 ? 17.607 16.336 6.696 1.00 8.09 357 ASP A C 1
ATOM 1672 O O . ASP A 1 92 ? 17.553 15.110 6.687 1.00 8.76 357 ASP A O 1
ATOM 1681 N N . LYS A 1 93 ? 18.761 17.005 6.698 1.00 8.12 358 LYS A N 1
ATOM 1682 C CA . LYS A 1 93 ? 20.041 16.300 6.745 1.00 7.68 358 LYS A CA 1
ATOM 1683 C C . LYS A 1 93 ? 20.220 15.625 8.102 1.00 8.95 358 LYS A C 1
ATOM 1684 O O . LYS A 1 93 ? 20.014 16.269 9.148 1.00 8.83 358 LYS A O 1
ATOM 1703 N N . ASP A 1 94 ? 20.624 14.355 8.085 1.00 8.98 359 ASP A N 1
ATOM 1704 C CA . ASP A 1 94 ? 20.896 13.598 9.315 1.00 7.90 359 ASP A CA 1
ATOM 1705 C C . ASP A 1 94 ? 22.301 13.028 9.221 1.00 9.19 359 ASP A C 1
ATOM 1706 O O . ASP A 1 94 ? 22.756 12.582 8.160 1.00 12.53 359 ASP A O 1
ATOM 1715 N N . LYS A 1 95 ? 22.994 13.013 10.352 1.00 9.58 360 LYS A N 1
ATOM 1716 C CA . LYS A 1 95 ? 24.341 12.482 10.423 1.00 10.84 360 LYS A CA 1
ATOM 1717 C C . LYS A 1 95 ? 24.397 10.968 10.551 1.00 10.00 360 LYS A C 1
ATOM 1718 O O . LYS A 1 95 ? 25.307 10.350 10.006 1.00 11.25 360 LYS A O 1
ATOM 1737 N N . LEU A 1 96 ? 23.438 10.379 11.266 1.00 10.98 361 LEU A N 1
ATOM 1738 C CA . LEU A 1 96 ? 23.523 8.974 11.660 1.00 9.16 361 LEU A CA 1
ATOM 1739 C C . LEU A 1 96 ? 22.469 8.086 11.002 1.00 9.94 361 LEU A C 1
ATOM 1740 O O . LEU A 1 96 ? 22.324 6.914 11.356 1.00 10.42 361 LEU A O 1
ATOM 1756 N N . SER A 1 97 ? 21.753 8.623 10.019 1.00 9.41 362 SER A N 1
ATOM 1757 C CA . SER A 1 97 ? 20.760 7.874 9.256 1.00 8.25 362 SER A CA 1
ATOM 1758 C C . SER A 1 97 ? 20.554 8.566 7.902 1.00 8.14 362 SER A C 1
ATOM 1759 O O . SER A 1 97 ? 21.102 9.646 7.633 1.00 9.31 362 SER A O 1
ATOM 1766 N N A ARG A 1 98 ? 19.807 7.905 7.030 0.57 8.39 363 ARG A N 1
ATOM 1767 N N B ARG A 1 98 ? 19.780 7.923 7.038 0.43 9.75 363 ARG A N 1
ATOM 1768 C CA A ARG A 1 98 ? 19.382 8.525 5.777 0.57 8.41 363 ARG A CA 1
ATOM 1769 C CA B ARG A 1 98 ? 19.407 8.501 5.746 0.43 8.42 363 ARG A CA 1
ATOM 1770 C C A ARG A 1 98 ? 18.691 9.847 6.063 0.57 8.64 363 ARG A C 1
ATOM 1771 C C B ARG A 1 98 ? 18.579 9.763 5.932 0.43 10.24 363 ARG A C 1
ATOM 1772 O O A ARG A 1 98 ? 17.961 9.993 7.044 0.57 7.91 363 ARG A O 1
ATOM 1773 O O B ARG A 1 98 ? 17.638 9.773 6.718 0.43 11.48 363 ARG A O 1
ATOM 1814 N N . ASN A 1 99 ? 18.915 10.819 5.191 1.00 10.29 364 ASN A N 1
ATOM 1815 C CA . ASN A 1 99 ? 18.232 12.098 5.335 1.00 8.78 364 ASN A CA 1
ATOM 1816 C C . ASN A 1 99 ? 16.724 11.903 5.209 1.00 9.67 364 ASN A C 1
ATOM 1817 O O . ASN A 1 99 ? 16.246 11.077 4.416 1.00 11.16 364 ASN A O 1
ATOM 1829 N N . ASP A 1 100 ? 15.964 12.692 5.973 1.00 9.90 365 ASP A N 1
ATOM 1830 C CA . ASP A 1 100 ? 14.509 12.589 5.979 1.00 10.03 365 ASP A CA 1
ATOM 1831 C C . ASP A 1 100 ? 13.867 13.543 4.971 1.00 9.74 365 ASP A C 1
ATOM 1832 O O . ASP A 1 100 ? 14.389 14.630 4.719 1.00 10.89 365 ASP A O 1
ATOM 1841 N N . VAL A 1 101 ? 12.755 13.134 4.366 1.00 10.70 366 VAL A N 1
ATOM 1842 C CA . VAL A 1 101 ? 11.998 14.002 3.487 1.00 7.63 366 VAL A CA 1
ATOM 1843 C C . VAL A 1 101 ? 11.011 14.812 4.305 1.00 9.74 366 VAL A C 1
ATOM 1844 O O . VAL A 1 101 ? 10.145 14.250 4.983 1.00 11.25 366 VAL A O 1
ATOM 1857 N N . ILE A 1 102 ? 11.110 16.126 4.261 1.00 6.60 367 ILE A N 1
ATOM 1858 C CA . ILE A 1 102 ? 10.104 16.990 4.871 1.00 7.25 367 ILE A CA 1
ATOM 1859 C C . ILE A 1 102 ? 8.890 17.097 3.945 1.00 8.38 367 ILE A C 1
ATOM 1860 O O . ILE A 1 102 ? 7.741 16.872 4.365 1.00 10.77 367 ILE A O 1
ATOM 1876 N N . GLY A 1 103 ? 9.091 17.436 2.666 1.00 7.15 368 GLY A N 1
ATOM 1877 C CA . GLY A 1 103 ? 7.987 17.429 1.726 1.00 8.45 368 GLY A CA 1
ATOM 1878 C C . GLY A 1 103 ? 8.389 17.942 0.362 1.00 8.03 368 GLY A C 1
ATOM 1879 O O . GLY A 1 103 ? 9.522 18.383 0.186 1.00 8.83 368 GLY A O 1
ATOM 1883 N N . LYS A 1 104 ? 7.468 17.852 -0.586 1.00 8.38 369 LYS A N 1
ATOM 1884 C CA . LYS A 1 104 ? 7.748 18.082 -1.999 1.00 8.69 369 LYS A CA 1
ATOM 1885 C C . LYS A 1 104 ? 6.698 18.950 -2.657 1.00 8.34 369 LYS A C 1
ATOM 1886 O O . LYS A 1 104 ? 5.556 19.051 -2.169 1.00 9.50 369 LYS A O 1
ATOM 1905 N N . ILE A 1 105 ? 7.109 19.567 -3.769 1.00 8.53 370 ILE A N 1
ATOM 1906 C CA . ILE A 1 105 ? 6.269 20.369 -4.638 1.00 8.80 370 ILE A CA 1
ATOM 1907 C C . ILE A 1 105 ? 6.597 19.949 -6.071 1.00 8.28 370 ILE A C 1
ATOM 1908 O O . ILE A 1 105 ? 7.775 19.780 -6.409 1.00 10.34 370 ILE A O 1
ATOM 1924 N N . TYR A 1 106 ? 5.572 19.724 -6.893 1.00 8.47 371 TYR A N 1
ATOM 1925 C CA . TYR A 1 106 ? 5.738 19.341 -8.288 1.00 9.20 371 TYR A CA 1
ATOM 1926 C C . TYR A 1 106 ? 5.198 20.469 -9.157 1.00 8.25 371 TYR A C 1
ATOM 1927 O O . TYR A 1 106 ? 4.011 20.801 -9.104 1.00 10.73 371 TYR A O 1
ATOM 1945 N N . LEU A 1 107 ? 6.055 21.044 -9.981 1.00 7.85 372 LEU A N 1
ATOM 1946 C CA . LEU A 1 107 ? 5.698 22.200 -10.831 1.00 7.35 372 LEU A CA 1
ATOM 1947 C C . LEU A 1 107 ? 5.636 21.765 -12.291 1.00 7.84 372 LEU A C 1
ATOM 1948 O O . LEU A 1 107 ? 6.642 21.327 -12.852 1.00 8.18 372 LEU A O 1
ATOM 1964 N N . SER A 1 108 ? 4.442 21.864 -12.862 1.00 7.54 373 SER A N 1
ATOM 1965 C CA . SER A 1 108 ? 4.165 21.524 -14.269 1.00 9.05 373 SER A CA 1
ATOM 1966 C C . SER A 1 108 ? 2.728 21.927 -14.572 1.00 9.62 373 SER A C 1
ATOM 1967 O O . SER A 1 108 ? 2.024 22.457 -13.714 1.00 10.49 373 SER A O 1
ATOM 1975 N N . TRP A 1 109 ? 2.252 21.670 -15.794 1.00 11.39 374 TRP A N 1
ATOM 1976 C CA . TRP A 1 109 ? 0.835 21.904 -16.092 1.00 11.79 374 TRP A CA 1
ATOM 1977 C C . TRP A 1 109 ? -0.087 20.818 -15.574 1.00 13.77 374 TRP A C 1
ATOM 1978 O O . TRP A 1 109 ? -1.325 20.939 -15.666 1.00 17.24 374 TRP A O 1
ATOM 1999 N N . LYS A 1 110 ? 0.500 19.748 -15.062 1.00 11.52 375 LYS A N 1
ATOM 2000 C CA . LYS A 1 110 ? -0.253 18.596 -14.581 1.00 15.62 375 LYS A CA 1
ATOM 2001 C C . LYS A 1 110 ? 0.074 18.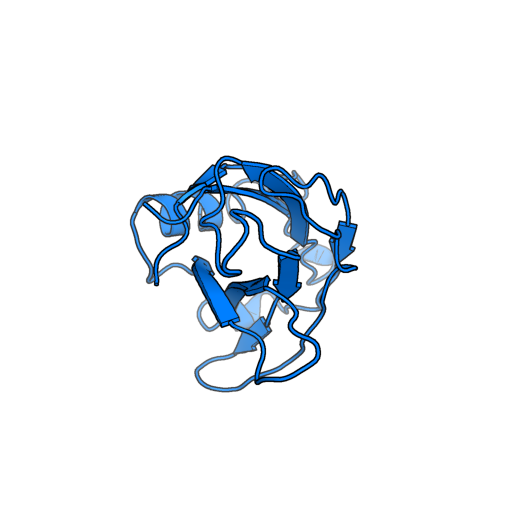278 -13.148 1.00 25.00 375 LYS A C 1
ATOM 2002 O O . LYS A 1 110 ? 0.539 17.185 -12.823 1.00 30.21 375 LYS A O 1
ATOM 2021 N N . SER A 1 111 ? -0.119 19.260 -12.292 1.00 15.03 376 SER A N 1
ATOM 2022 C CA . SER A 1 111 ? 0.080 19.088 -10.876 1.00 13.83 376 SER A CA 1
ATOM 2023 C C . SER A 1 111 ? -1.134 19.613 -10.113 1.00 15.47 376 SER A C 1
ATOM 2024 O O . SER A 1 111 ? -2.247 19.586 -10.651 1.00 17.38 376 SER A O 1
ATOM 2032 N N . GLY A 1 112 ? -0.953 20.041 -8.871 1.00 13.68 377 GLY A N 1
ATOM 2033 C CA . GLY A 1 112 ? -2.065 20.529 -8.064 1.00 15.49 377 GLY A CA 1
ATOM 2034 C C . GLY A 1 112 ? -2.419 21.945 -8.479 1.00 15.68 377 GLY A C 1
ATOM 2035 O O . GLY A 1 112 ? -1.701 22.578 -9.256 1.00 13.49 377 GLY A O 1
ATOM 2039 N N . PRO A 1 113 ? -3.539 22.468 -7.970 1.00 15.28 378 PRO A N 1
ATOM 2040 C CA . PRO A 1 113 ? -4.020 23.746 -8.511 1.00 15.41 378 PRO A CA 1
ATOM 2041 C C . PRO A 1 113 ? -3.074 24.931 -8.295 1.00 13.05 378 PRO A C 1
ATOM 2042 O O . PRO A 1 113 ? -2.888 25.699 -9.238 1.00 14.19 378 PRO A O 1
ATOM 2053 N N . GLY A 1 114 ? -2.496 25.080 -7.111 1.00 14.48 379 GLY A N 1
ATOM 2054 C CA . GLY A 1 114 ? -1.574 26.176 -6.858 1.00 12.10 379 GLY A CA 1
ATOM 2055 C C . GLY A 1 114 ? -0.325 26.051 -7.708 1.00 12.41 379 GLY A C 1
ATOM 2056 O O . GLY A 1 114 ? 0.185 27.054 -8.209 1.00 13.45 379 GLY A O 1
ATOM 2060 N N . GLU A 1 115 ? 0.152 24.822 -7.852 1.00 11.09 380 GLU A N 1
ATOM 2061 C CA . GLU A 1 115 ? 1.351 24.548 -8.650 1.00 10.35 380 GLU A CA 1
ATOM 2062 C C . GLU A 1 115 ? 1.127 24.869 -10.117 1.00 11.29 380 GLU A C 1
ATOM 2063 O O . GLU A 1 115 ? 1.962 25.495 -10.765 1.00 9.78 380 GLU A O 1
ATOM 2075 N N . VAL A 1 116 ? -0.013 24.454 -10.650 1.00 10.31 381 VAL A N 1
ATOM 2076 C CA . VAL A 1 116 ? -0.345 24.716 -12.038 1.00 11.05 381 VAL A CA 1
ATOM 2077 C C . VAL A 1 116 ? -0.542 26.214 -12.256 1.00 9.53 381 VAL A C 1
ATOM 2078 O O . VAL A 1 116 ? -0.082 26.759 -13.249 1.00 11.32 381 VAL A O 1
ATOM 2091 N N . LYS A 1 117 ? -1.167 26.901 -11.303 1.00 11.07 382 LYS A N 1
ATOM 2092 C CA . LYS A 1 117 ? -1.320 28.346 -11.429 1.00 11.17 382 LYS A CA 1
ATOM 2093 C C . LYS A 1 117 ? 0.037 29.063 -11.502 1.00 11.12 382 LYS A C 1
ATOM 2094 O O . LYS A 1 117 ? 0.218 29.981 -12.311 1.00 13.04 382 LYS A O 1
ATOM 2113 N N . HIS A 1 118 ? 0.990 28.629 -10.680 1.00 10.31 383 HIS A N 1
ATOM 2114 C CA . HIS A 1 118 ? 2.286 29.257 -10.623 1.00 9.70 383 HIS A CA 1
ATOM 2115 C C . HIS A 1 118 ? 2.995 28.999 -11.953 1.00 11.33 383 HIS A C 1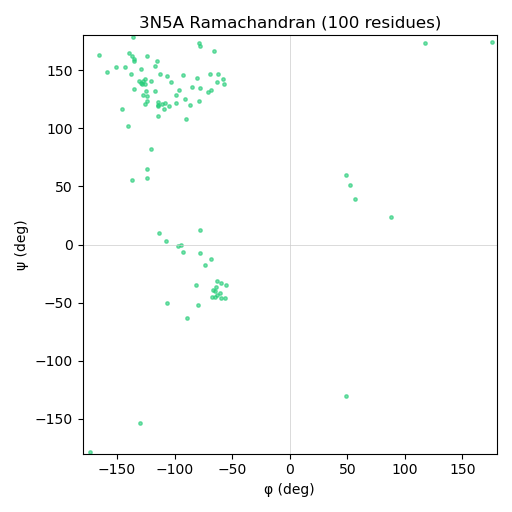
ATOM 2116 O O . HIS A 1 118 ? 3.611 29.893 -12.535 1.00 10.65 383 HIS A O 1
ATOM 2131 N N . TRP A 1 119 ? 2.928 27.757 -12.423 1.00 9.02 384 TRP A N 1
ATOM 2132 C CA . TRP A 1 119 ? 3.565 27.389 -13.696 1.00 8.45 384 TRP A CA 1
ATOM 2133 C C . TRP A 1 119 ? 3.002 28.200 -14.862 1.00 10.81 384 TRP A C 1
ATOM 2134 O O . TRP A 1 119 ? 3.758 28.732 -15.676 1.00 10.24 384 TRP A O 1
ATOM 2155 N N . LYS A 1 120 ? 1.675 28.311 -14.926 1.00 9.74 385 LYS A N 1
ATOM 2156 C CA . LYS A 1 120 ? 1.046 29.051 -16.008 1.00 11.48 385 LYS A CA 1
ATOM 2157 C C . LYS A 1 120 ? 1.366 30.550 -15.921 1.00 11.84 385 LYS A C 1
ATOM 2158 O O . LYS A 1 120 ? 1.507 31.215 -16.948 1.00 13.01 385 LYS A O 1
ATOM 2177 N N A ASP A 1 121 ? 1.468 31.075 -14.706 0.52 10.59 386 ASP A N 1
ATOM 2178 N N B ASP A 1 121 ? 1.496 31.080 -14.715 0.48 10.31 386 ASP A N 1
ATOM 2179 C CA A ASP A 1 121 ? 1.799 32.477 -14.516 0.52 9.14 386 ASP A CA 1
ATOM 2180 C CA B ASP A 1 121 ? 1.793 32.492 -14.547 0.48 9.34 386 ASP A CA 1
ATOM 2181 C C A ASP A 1 121 ? 3.215 32.743 -15.029 0.52 11.82 386 ASP A C 1
ATOM 2182 C C B ASP A 1 121 ? 3.229 32.768 -15.003 0.48 11.89 386 ASP A C 1
ATOM 2183 O O A ASP A 1 121 ? 3.471 33.742 -15.686 0.52 11.50 386 ASP A O 1
ATOM 2184 O O B ASP A 1 121 ? 3.511 33.794 -15.609 0.48 11.38 386 ASP A O 1
ATOM 2201 N N . MET A 1 122 ? 4.142 31.836 -14.729 1.00 8.93 387 MET A N 1
ATOM 2202 C CA . MET A 1 122 ? 5.502 31.946 -15.229 1.00 8.21 387 MET A CA 1
ATOM 2203 C C . MET A 1 122 ? 5.532 32.010 -16.770 1.00 9.81 387 MET A C 1
ATOM 2204 O O . MET A 1 122 ? 6.212 32.852 -17.352 1.00 10.89 387 MET A O 1
ATOM 2219 N N . ILE A 1 123 ? 4.798 31.116 -17.401 0.71 4.10 388 ILE A N 1
ATOM 2220 C CA A ILE A 1 123 ? 4.669 31.056 -18.859 0.53 9.68 388 ILE A CA 1
ATOM 2221 C CA B ILE A 1 123 ? 4.756 31.094 -18.853 0.47 10.23 388 ILE A CA 1
ATOM 2222 C C . ILE A 1 123 ? 4.088 32.344 -19.441 0.66 6.49 388 ILE A C 1
ATOM 2223 O O . ILE A 1 123 ? 4.540 32.848 -20.460 0.68 7.64 388 ILE A O 1
ATOM 2254 N N . ALA A 1 124 ? 3.062 32.864 -18.777 1.00 11.95 389 ALA A N 1
ATOM 2255 C CA . ALA A 1 124 ? 2.348 34.050 -19.257 1.00 12.99 389 ALA A CA 1
ATOM 2256 C C . ALA A 1 124 ? 3.147 35.332 -19.078 1.00 14.33 389 ALA A C 1
ATOM 2257 O O . ALA A 1 124 ? 2.798 36.355 -19.683 1.00 16.34 389 ALA A O 1
ATOM 2264 N N . ARG A 1 125 ? 4.171 35.298 -18.224 1.00 11.67 390 ARG A N 1
ATOM 2265 C CA . ARG A 1 125 ? 4.939 36.487 -17.849 1.00 11.16 390 ARG A CA 1
ATOM 2266 C C . ARG A 1 125 ? 6.439 36.258 -18.141 1.00 11.94 390 ARG A C 1
ATOM 2267 O O . ARG A 1 125 ? 7.264 36.222 -17.230 1.00 13.70 390 ARG A O 1
ATOM 2288 N N . PRO A 1 126 ? 6.798 36.106 -19.417 1.00 13.24 391 PRO A N 1
ATOM 2289 C CA . PRO A 1 126 ? 8.201 35.827 -19.748 1.00 12.61 391 PRO A CA 1
ATOM 2290 C C . PRO A 1 126 ? 9.147 36.901 -19.208 1.00 14.32 391 PRO A C 1
ATOM 2291 O O . PRO A 1 126 ? 8.860 38.106 -19.250 1.00 15.38 391 PRO A O 1
ATOM 2302 N N . ARG A 1 127 ? 10.264 36.442 -18.674 1.00 12.59 392 ARG A N 1
ATOM 2303 C CA . ARG A 1 127 ? 11.327 37.266 -18.111 1.00 12.44 392 ARG A CA 1
ATOM 2304 C C . ARG A 1 127 ? 10.961 37.973 -16.799 1.00 14.11 392 ARG A C 1
ATOM 2305 O O . ARG A 1 127 ? 11.759 38.743 -16.274 1.00 17.60 392 ARG A O 1
ATOM 2326 N N A GLN A 1 128 ? 9.760 37.708 -16.279 0.53 12.98 393 GLN A N 1
ATOM 2327 N N B GLN A 1 128 ? 9.780 37.695 -16.246 0.47 12.82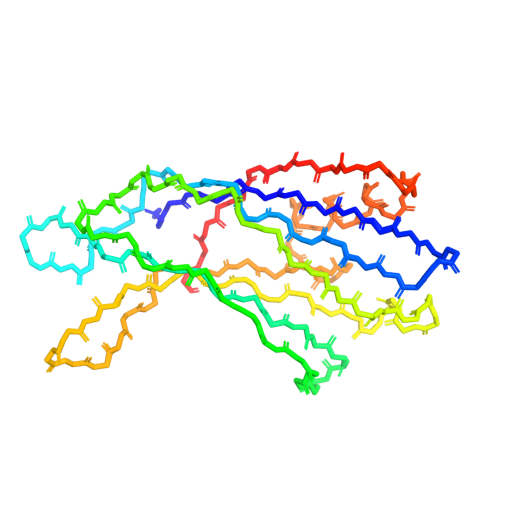 393 GLN A N 1
ATOM 2328 C CA A GLN A 1 128 ? 9.345 38.224 -14.973 0.53 14.77 393 GLN A CA 1
ATOM 2329 C CA B GLN A 1 128 ? 9.357 38.290 -14.970 0.47 15.20 393 GLN A CA 1
ATOM 2330 C C A GLN A 1 128 ? 9.480 37.112 -13.940 0.53 11.98 393 GLN A C 1
ATOM 2331 C C B GLN A 1 128 ? 9.325 37.224 -13.875 0.47 13.31 393 GLN A C 1
ATOM 2332 O O A GLN A 1 128 ? 8.988 36.012 -14.143 0.53 12.28 393 GLN A O 1
ATOM 2333 O O B GLN A 1 128 ? 8.559 36.262 -13.979 0.47 12.32 393 GLN A O 1
ATOM 2360 N N . PRO A 1 129 ? 10.148 37.384 -12.822 1.00 12.22 394 PRO A N 1
ATOM 2361 C CA . PRO A 1 129 ? 10.106 36.392 -11.746 1.00 10.89 394 PRO A CA 1
ATOM 2362 C C . PRO A 1 129 ? 8.744 36.411 -11.085 1.00 14.72 394 PRO A C 1
ATOM 2363 O O . PRO A 1 129 ? 8.163 37.480 -10.793 1.00 16.79 394 PRO A O 1
ATOM 2374 N N . VAL A 1 130 ? 8.204 35.228 -10.878 0.65 3.95 395 VAL A N 1
ATOM 2375 C CA A VAL A 1 130 ? 6.920 35.053 -10.243 0.63 9.84 395 VAL A CA 1
ATOM 2376 C CA B VAL A 1 130 ? 6.947 35.116 -10.177 0.37 9.96 395 VAL A CA 1
ATOM 2377 C C . VAL A 1 130 ? 7.163 34.223 -8.977 0.70 2.81 395 VAL A C 1
ATOM 2378 O O . VAL A 1 130 ? 7.620 33.085 -9.079 0.63 2.66 395 VAL A O 1
ATOM 2403 N N . ALA A 1 131 ? 6.832 34.771 -7.823 1.00 8.55 396 ALA A N 1
ATOM 2404 C CA . ALA A 1 131 ? 7.070 34.091 -6.528 1.00 7.58 396 ALA A CA 1
ATOM 2405 C C . ALA A 1 131 ? 5.775 33.683 -5.876 1.00 8.80 396 ALA A C 1
ATOM 2406 O O . ALA A 1 131 ? 4.814 34.441 -5.864 1.00 10.34 396 ALA A O 1
ATOM 2413 N N A GLN A 1 132 ? 5.721 32.466 -5.333 0.64 7.76 397 GLN A N 1
ATOM 2414 N N B GLN A 1 132 ? 5.772 32.499 -5.263 0.36 8.12 397 GLN A N 1
ATOM 2415 C CA A GLN A 1 132 ? 4.571 32.020 -4.546 0.64 6.49 397 GLN A CA 1
ATOM 2416 C CA B GLN A 1 132 ? 4.578 31.954 -4.619 0.36 7.77 397 GLN A CA 1
ATOM 2417 C C A GLN A 1 132 ? 5.037 31.067 -3.458 0.64 7.69 397 GLN A C 1
ATOM 2418 C C B GLN A 1 132 ? 4.956 30.947 -3.520 0.36 8.45 397 GLN A C 1
ATOM 2419 O O A GLN A 1 132 ? 6.067 30.405 -3.596 0.64 7.31 397 GLN A O 1
ATOM 2420 O O B GLN A 1 132 ? 5.889 30.156 -3.684 0.36 9.74 397 GLN A O 1
ATOM 2447 N N . TRP A 1 133 ? 4.231 31.012 -2.402 1.00 7.44 398 TRP A N 1
ATOM 2448 C CA . TRP A 1 133 ? 4.318 30.048 -1.334 1.00 7.60 398 TRP A CA 1
ATOM 2449 C C . TRP A 1 133 ? 3.539 28.807 -1.739 1.00 9.26 398 TRP A C 1
ATOM 2450 O O . TRP A 1 133 ? 2.392 28.903 -2.226 1.00 12.30 398 TRP A O 1
ATOM 2472 N N . HIS A 1 134 ? 4.132 27.6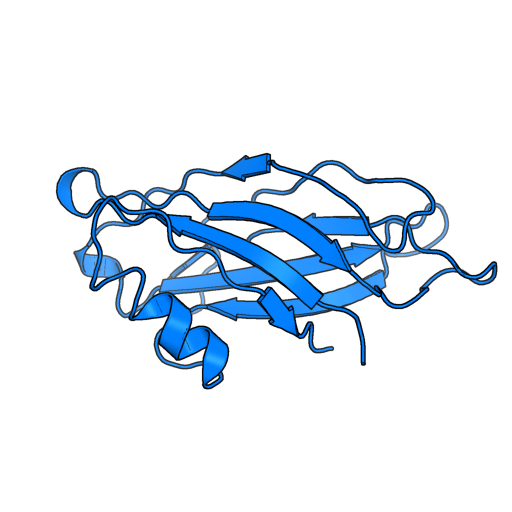37 -1.490 1.00 7.47 399 HIS A N 1
ATOM 2473 C CA . HIS A 1 134 ? 3.486 26.337 -1.675 1.00 8.29 399 HIS A CA 1
ATOM 2474 C C . HIS A 1 134 ? 3.570 25.481 -0.429 1.00 9.07 399 HIS A C 1
ATOM 2475 O O . HIS A 1 134 ? 4.619 25.410 0.211 1.00 9.00 399 HIS A O 1
ATOM 2490 N N . GLN A 1 135 ? 2.499 24.761 -0.137 1.00 9.43 400 GLN A N 1
ATOM 2491 C CA . GLN A 1 135 ? 2.494 23.761 0.924 1.00 9.12 400 GLN A CA 1
ATOM 2492 C C . GLN A 1 135 ? 3.312 22.565 0.513 1.00 10.36 400 GLN A C 1
ATOM 2493 O O . GLN A 1 135 ? 3.146 22.039 -0.577 1.00 12.63 400 GLN A O 1
ATOM 2507 N N . LEU A 1 136 ? 4.203 22.125 1.398 1.00 8.45 401 LEU A N 1
ATOM 2508 C CA . LEU A 1 136 ? 4.970 20.926 1.170 1.00 8.79 401 LEU A CA 1
ATOM 2509 C C . LEU A 1 136 ? 4.125 19.695 1.456 1.00 10.06 401 LEU A C 1
ATOM 2510 O O . LEU A 1 136 ? 3.419 19.644 2.462 1.00 13.99 401 LEU A O 1
ATOM 2526 N N . LYS A 1 137 ? 4.178 18.714 0.561 1.00 10.49 402 LYS A N 1
ATOM 2527 C CA . LYS A 1 137 ? 3.379 17.505 0.753 1.00 13.26 402 LYS A CA 1
ATOM 2528 C C . LYS A 1 137 ? 4.280 16.303 0.815 1.00 16.44 402 LYS A C 1
ATOM 2529 O O . LYS A 1 137 ? 5.287 16.247 0.134 1.00 13.17 402 LYS A O 1
ATOM 2548 N N . ALA A 1 138 ? 3.944 15.371 1.708 1.00 21.03 403 ALA A N 1
ATOM 2549 C CA . ALA A 1 138 ? 4.775 14.199 1.907 1.00 28.94 403 ALA A CA 1
ATOM 2550 C C . ALA A 1 138 ? 4.728 13.340 0.649 1.00 41.99 403 ALA A C 1
ATOM 2551 O O . ALA A 1 138 ? 3.680 13.228 0.022 1.00 44.14 403 ALA A O 1
#

Radius of gyration: 14.82 Å; Cα contacts (8 Å, |Δi|>4): 377; chains: 1; bounding box: 28×30×47 Å